Protein AF-A0AAW0Y002-F1 (afdb_monomer_lite)

Foldseek 3Di:
DFKPDDLVPLVDFDDDADDDPQALDDPVDRPDPDPPDDDDDDDDPDPPNPNRPNVVNDDPDDGAHWDDDPSPMTGGCCDPPDDDDDDDDDDPPCCVVCVLVVLVVVLVVLLVVLVVVLVVCVVVVHPCSVVSNVVSVVSSVVSVVVSVVVVD

Secondary structure (DSSP, 8-state):
-EEEE-GGGTTS-B-----STTTT--SS--S-----------S---TT-----GGGS--SS--B--EESSSS-EEE--TT-PPPP---------HHHHHHHHHHHHHHHHHHHHHHHHHHHHHTT-TTHHHHHHHHHHHHHHHHHHHHHH--

Organism: Cherax quadricarinatus (NCBI:txid27406)

Structure (mmCIF, N/CA/C/O backbone):
data_AF-A0AAW0Y002-F1
#
_entry.id   AF-A0AAW0Y002-F1
#
loop_
_atom_site.group_PDB
_atom_site.id
_atom_site.type_symbol
_atom_site.label_atom_id
_atom_site.label_alt_id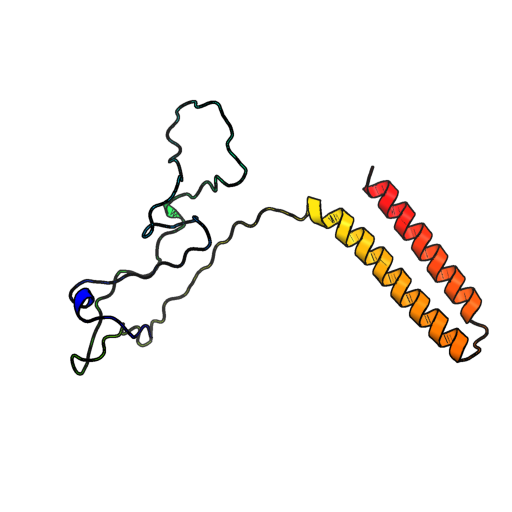
_atom_site.label_comp_id
_atom_site.label_asym_id
_atom_site.label_entity_id
_atom_site.label_seq_id
_atom_site.pdbx_PDB_ins_code
_atom_site.Cartn_x
_atom_site.Cartn_y
_atom_site.Cartn_z
_atom_site.occupancy
_atom_site.B_iso_or_equiv
_atom_site.auth_seq_id
_atom_site.auth_comp_id
_atom_site.auth_asym_id
_atom_site.auth_atom_id
_atom_site.pdbx_PDB_model_num
ATOM 1 N N . GLU A 1 1 ? 14.019 -8.832 -25.669 1.00 68.19 1 GLU A N 1
ATOM 2 C CA . GLU A 1 1 ? 14.591 -8.192 -26.874 1.00 68.19 1 GLU A CA 1
ATOM 3 C C . GLU A 1 1 ? 13.650 -7.081 -27.291 1.00 68.19 1 GLU A C 1
ATOM 5 O O . GLU A 1 1 ? 12.453 -7.242 -27.078 1.00 68.19 1 GLU A O 1
ATOM 10 N N . ALA A 1 2 ? 14.160 -5.972 -27.825 1.00 79.06 2 ALA A N 1
ATOM 11 C CA . ALA A 1 2 ? 13.306 -4.962 -28.446 1.00 79.06 2 ALA A CA 1
ATOM 12 C C . ALA A 1 2 ? 13.157 -5.304 -29.933 1.00 79.06 2 ALA A C 1
ATOM 14 O O . ALA A 1 2 ? 14.157 -5.467 -30.630 1.00 79.06 2 ALA A O 1
ATOM 15 N N . THR A 1 3 ? 11.923 -5.457 -30.399 1.00 81.50 3 THR A N 1
ATOM 16 C CA . THR A 1 3 ? 11.574 -5.896 -31.759 1.00 81.50 3 THR A CA 1
ATOM 17 C C . THR A 1 3 ? 10.616 -4.885 -32.400 1.00 81.50 3 THR A C 1
ATOM 19 O O . THR A 1 3 ? 10.334 -3.846 -31.808 1.00 81.50 3 THR A O 1
ATOM 22 N N . MET A 1 4 ? 10.128 -5.159 -33.615 1.00 83.62 4 MET A N 1
ATOM 23 C CA . MET A 1 4 ? 9.217 -4.272 -34.365 1.00 83.62 4 MET A CA 1
ATOM 24 C C . MET A 1 4 ? 9.829 -2.911 -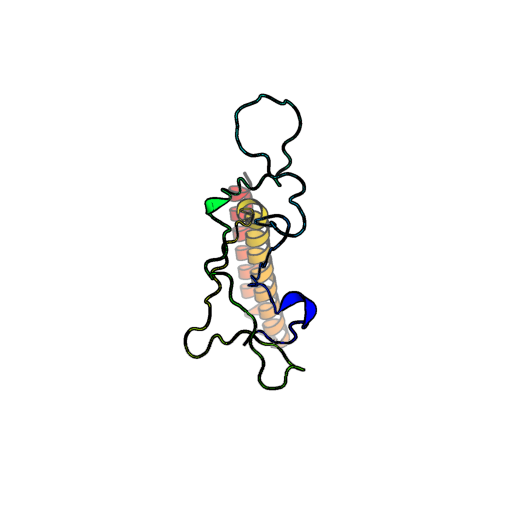34.735 1.00 83.62 4 MET A C 1
ATOM 26 O O . MET A 1 4 ? 9.139 -1.897 -34.795 1.00 83.62 4 MET A O 1
ATOM 30 N N . ILE A 1 5 ? 11.133 -2.885 -35.013 1.00 88.06 5 ILE A N 1
ATOM 31 C CA . ILE A 1 5 ? 11.811 -1.672 -35.470 1.00 88.06 5 ILE A CA 1
ATOM 32 C C . ILE A 1 5 ? 11.617 -1.530 -36.980 1.00 88.06 5 ILE A C 1
ATOM 34 O O . ILE A 1 5 ? 11.844 -2.465 -37.748 1.00 88.06 5 ILE A O 1
ATOM 38 N N . GLU A 1 6 ? 11.199 -0.352 -37.430 1.00 87.06 6 GLU A N 1
ATOM 39 C CA . GLU A 1 6 ? 11.003 -0.105 -38.854 1.00 87.06 6 GLU A CA 1
ATOM 40 C C . GLU A 1 6 ? 12.341 0.070 -39.581 1.00 87.06 6 GLU A C 1
ATOM 42 O O . GLU A 1 6 ? 13.253 0.756 -39.116 1.00 87.06 6 GLU A O 1
ATOM 47 N N . LYS A 1 7 ? 12.426 -0.454 -40.806 1.00 86.12 7 LYS A N 1
ATOM 48 C CA . LYS A 1 7 ? 13.615 -0.323 -41.663 1.00 86.12 7 LYS A CA 1
ATOM 49 C C . LYS A 1 7 ? 14.072 1.130 -41.862 1.00 86.12 7 LYS A C 1
ATOM 51 O O . LYS A 1 7 ? 15.257 1.394 -42.004 1.00 86.12 7 LYS A O 1
ATOM 56 N N . ARG A 1 8 ? 13.150 2.098 -41.857 1.00 87.69 8 ARG A N 1
ATOM 57 C CA . ARG A 1 8 ? 13.489 3.521 -42.045 1.00 87.69 8 ARG A CA 1
ATOM 58 C C . ARG A 1 8 ? 14.371 4.099 -40.931 1.00 87.69 8 ARG A C 1
ATOM 60 O O . ARG A 1 8 ? 15.083 5.066 -41.179 1.00 87.69 8 ARG A O 1
ATOM 67 N N . VAL A 1 9 ? 14.343 3.514 -39.731 1.00 84.56 9 VAL A N 1
ATOM 68 C CA . VAL A 1 9 ? 15.168 3.945 -38.589 1.00 84.56 9 VAL A CA 1
ATOM 69 C C . VAL A 1 9 ? 16.346 3.006 -38.314 1.00 84.56 9 VAL A C 1
ATOM 71 O O . VAL A 1 9 ? 17.199 3.337 -37.498 1.00 84.56 9 VAL A O 1
ATOM 74 N N . SER A 1 10 ? 16.462 1.875 -39.025 1.00 84.81 10 SER A N 1
ATOM 75 C CA . SER A 1 10 ? 17.505 0.869 -38.765 1.00 84.81 10 SER A CA 1
ATOM 76 C C . SER A 1 10 ? 18.928 1.320 -39.093 1.00 84.81 10 SER A C 1
ATOM 78 O O . SER A 1 10 ? 19.899 0.731 -38.618 1.00 84.81 10 SER A O 1
ATOM 80 N N . ASP A 1 11 ? 19.073 2.351 -39.923 1.00 86.44 11 ASP A N 1
ATOM 81 C CA 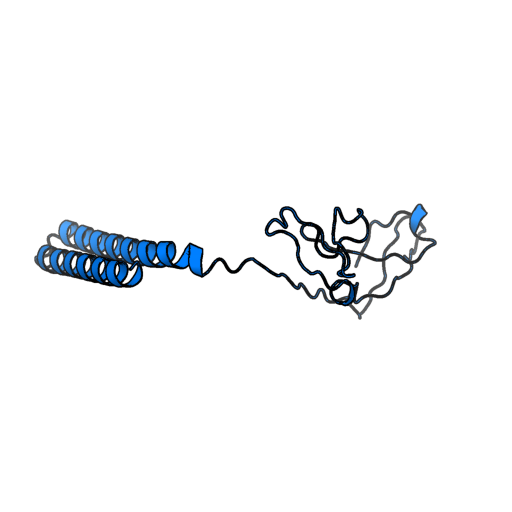. ASP A 1 11 ? 20.386 2.841 -40.344 1.00 86.44 11 ASP A CA 1
ATOM 82 C C . ASP A 1 11 ? 21.060 3.729 -39.290 1.00 86.44 11 ASP A C 1
ATOM 84 O O . ASP A 1 11 ? 22.266 3.972 -39.381 1.00 86.44 11 ASP A O 1
ATOM 88 N N . LYS A 1 12 ? 20.314 4.156 -38.264 1.00 89.25 12 LYS A N 1
ATOM 89 C CA . LYS A 1 12 ? 20.797 5.000 -37.169 1.00 89.25 12 LYS A CA 1
ATOM 90 C C . LYS A 1 12 ? 20.741 4.241 -35.836 1.00 89.25 12 LYS A C 1
ATOM 92 O O . LYS A 1 12 ? 19.886 3.372 -35.668 1.00 89.25 12 LYS A O 1
ATOM 97 N N . PRO A 1 13 ? 21.637 4.545 -34.883 1.00 89.06 13 PRO A N 1
ATOM 98 C CA . PRO A 1 13 ? 21.470 4.098 -33.507 1.00 89.06 13 PRO A CA 1
ATOM 99 C C . PRO A 1 13 ? 20.137 4.594 -32.940 1.00 89.06 13 PRO A C 1
ATOM 101 O O . PRO A 1 13 ? 19.758 5.742 -33.177 1.00 89.06 13 PRO A O 1
ATOM 104 N N . VAL A 1 14 ? 19.445 3.736 -32.196 1.00 87.31 14 VAL A N 1
ATOM 105 C CA . VAL A 1 14 ? 18.177 4.055 -31.536 1.00 87.31 14 VAL A CA 1
ATOM 106 C C . VAL A 1 14 ? 18.345 4.018 -30.019 1.00 87.31 14 VAL A C 1
ATOM 108 O O . VAL A 1 14 ? 19.153 3.253 -29.487 1.00 87.31 14 VAL A O 1
ATOM 111 N N . THR A 1 15 ? 17.566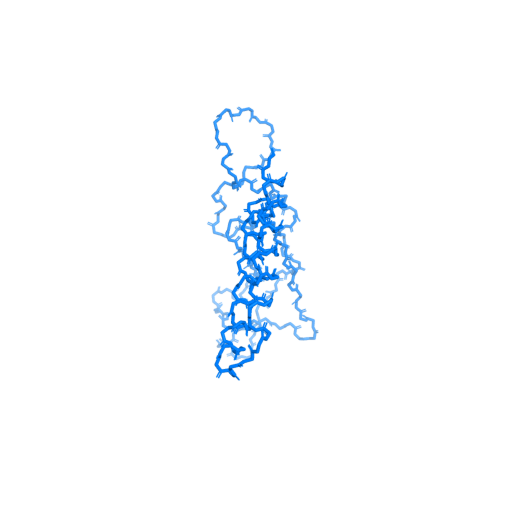 4.846 -29.331 1.00 83.25 15 THR A N 1
ATOM 112 C CA . THR A 1 15 ? 17.445 4.900 -27.870 1.00 83.25 15 THR A CA 1
ATOM 113 C C . THR A 1 15 ? 15.984 4.756 -27.481 1.00 83.25 15 THR A C 1
ATOM 115 O O . THR A 1 15 ? 15.101 5.122 -28.256 1.00 83.25 15 THR A O 1
ATOM 118 N N . PHE A 1 16 ? 15.733 4.259 -26.273 1.00 79.75 16 PHE A N 1
ATOM 119 C CA . PHE A 1 16 ? 14.398 4.261 -25.682 1.00 79.75 16 PHE A CA 1
ATOM 120 C C . PHE A 1 16 ? 14.353 5.244 -24.528 1.00 79.75 16 PHE A C 1
ATOM 122 O O . PHE A 1 16 ? 15.307 5.357 -23.759 1.00 79.75 16 PHE A O 1
ATOM 129 N N . GLU A 1 17 ? 13.218 5.909 -24.405 1.00 79.25 17 GLU A N 1
ATOM 130 C CA . GLU A 1 17 ? 12.874 6.737 -23.264 1.00 79.25 17 GLU A CA 1
ATOM 131 C C . GLU A 1 17 ? 11.540 6.229 -22.710 1.00 79.25 17 GLU A C 1
ATOM 133 O O . GLU A 1 17 ? 10.659 5.822 -23.470 1.00 79.25 17 GLU A O 1
ATOM 138 N N . ILE A 1 18 ? 11.411 6.211 -21.385 1.00 76.94 18 ILE A N 1
ATOM 139 C CA . ILE A 1 18 ? 10.151 5.946 -20.696 1.00 76.94 18 ILE A CA 1
ATOM 140 C C . ILE A 1 18 ? 9.958 7.099 -19.723 1.00 76.94 18 ILE A C 1
ATOM 142 O O . ILE A 1 18 ? 10.719 7.227 -18.765 1.00 76.94 18 ILE A O 1
ATOM 146 N N . SER A 1 19 ? 8.929 7.899 -19.968 1.00 73.12 19 SER A N 1
ATOM 147 C CA . SER A 1 19 ? 8.607 9.080 -19.173 1.00 73.12 19 SER A CA 1
ATOM 148 C C . SER A 1 19 ? 7.199 8.934 -18.595 1.00 73.12 19 SER A C 1
ATOM 150 O O . SER A 1 19 ? 6.275 8.494 -19.280 1.00 73.12 19 SER A O 1
ATOM 152 N N . ILE A 1 20 ? 7.039 9.254 -17.307 1.00 75.44 20 ILE A N 1
ATOM 153 C CA . ILE A 1 20 ? 5.740 9.298 -16.619 1.00 75.44 20 ILE A CA 1
ATOM 154 C C . ILE A 1 20 ? 5.446 10.768 -16.326 1.00 75.44 20 ILE A C 1
ATOM 156 O O . ILE A 1 20 ? 6.126 11.394 -15.512 1.00 75.44 20 ILE A O 1
ATOM 160 N N . GLY A 1 21 ? 4.449 11.330 -17.008 1.00 72.94 21 GLY A N 1
ATOM 161 C CA . GLY A 1 21 ? 4.247 12.779 -17.026 1.00 72.94 21 GLY A CA 1
ATOM 162 C C . GLY A 1 21 ? 5.374 13.487 -17.789 1.00 72.94 21 GLY A C 1
ATOM 163 O O . GLY A 1 21 ? 5.896 12.951 -18.761 1.00 72.94 21 GLY A O 1
ATOM 164 N N . ASN A 1 22 ? 5.756 14.690 -17.352 1.00 71.12 22 ASN A N 1
ATOM 165 C CA . ASN A 1 22 ? 6.750 15.520 -18.047 1.00 71.12 22 ASN A CA 1
ATOM 166 C C . ASN A 1 22 ? 8.188 15.381 -17.490 1.00 71.12 22 ASN A C 1
ATOM 168 O O . ASN A 1 22 ? 9.103 16.079 -17.925 1.00 71.12 22 ASN A O 1
ATOM 172 N N . ALA A 1 23 ? 8.406 14.499 -16.508 1.00 69.50 23 ALA A N 1
ATOM 173 C CA . ALA A 1 23 ? 9.715 14.300 -15.888 1.00 69.50 23 ALA A CA 1
ATOM 174 C C . ALA A 1 23 ? 10.654 13.520 -16.821 1.00 69.50 23 ALA A C 1
ATOM 176 O O . ALA A 1 23 ? 10.382 12.367 -17.143 1.00 69.50 23 ALA A O 1
ATOM 177 N N . GLY A 1 24 ? 11.765 14.143 -17.230 1.00 68.06 24 GLY A N 1
ATOM 178 C CA . GLY A 1 24 ? 12.759 13.511 -18.105 1.00 68.06 24 GLY A CA 1
ATOM 179 C C . GLY A 1 24 ? 12.362 13.421 -19.582 1.00 68.06 24 GLY A C 1
ATOM 180 O O . GLY A 1 24 ? 13.132 12.869 -20.361 1.00 68.06 24 GLY A O 1
ATOM 181 N N . ASN A 1 25 ? 11.213 13.995 -19.967 1.00 74.00 25 ASN A N 1
ATOM 182 C CA . ASN A 1 25 ? 10.713 13.974 -21.340 1.00 74.00 25 ASN A CA 1
ATOM 183 C C . ASN A 1 25 ? 11.620 14.775 -22.285 1.00 74.00 25 ASN A C 1
ATOM 185 O O . ASN A 1 25 ? 11.606 16.011 -22.264 1.00 74.00 25 ASN A O 1
ATOM 189 N N . SER A 1 26 ? 12.397 14.075 -23.114 1.00 71.19 26 SER A N 1
ATOM 190 C CA . SER A 1 26 ? 13.313 14.700 -24.076 1.00 71.19 26 SER A CA 1
ATOM 191 C C . SER A 1 26 ? 12.834 14.607 -25.527 1.00 71.19 26 SER A C 1
ATOM 193 O O . SER A 1 26 ? 13.263 15.409 -26.360 1.00 71.19 26 SER A O 1
ATOM 195 N N . ILE A 1 27 ? 11.924 13.673 -25.828 1.00 70.56 27 ILE A N 1
ATOM 196 C CA . ILE A 1 27 ? 11.448 13.392 -27.191 1.00 70.56 27 ILE A CA 1
ATOM 197 C C . ILE A 1 27 ? 10.240 14.255 -27.564 1.00 70.56 27 ILE A C 1
ATOM 199 O O . ILE A 1 27 ? 10.236 14.853 -28.640 1.00 70.56 27 ILE A O 1
ATOM 203 N N . ASP A 1 28 ? 9.237 14.359 -26.687 1.00 71.69 28 ASP A N 1
ATOM 204 C CA . ASP A 1 28 ? 7.961 15.008 -27.029 1.00 71.69 28 ASP A CA 1
ATOM 205 C C . ASP A 1 28 ? 7.965 16.526 -26.773 1.00 71.69 28 ASP A C 1
ATOM 207 O O . ASP A 1 28 ? 6.976 17.215 -27.019 1.00 71.69 28 ASP A O 1
ATOM 211 N N . GLY A 1 29 ? 9.104 17.065 -26.327 1.00 57.75 29 GLY A N 1
ATOM 212 C CA . GLY A 1 29 ? 9.263 18.467 -25.967 1.00 57.75 29 GLY A CA 1
ATOM 213 C C . GLY A 1 29 ? 8.718 18.738 -24.569 1.00 57.75 29 GLY A C 1
ATOM 214 O O . GLY A 1 29 ? 7.535 18.579 -24.285 1.00 57.75 29 GLY A O 1
ATOM 215 N N . CYS A 1 30 ? 9.598 19.171 -23.673 1.00 54.72 30 CYS A N 1
ATOM 216 C CA . CYS A 1 30 ? 9.219 19.497 -22.311 1.00 54.72 30 CYS A CA 1
ATOM 217 C C . CYS A 1 30 ? 8.353 20.769 -22.320 1.00 54.72 30 CYS A C 1
ATOM 219 O O . CYS A 1 30 ? 8.862 21.867 -22.565 1.00 54.72 30 CYS A O 1
ATOM 221 N N . SER A 1 31 ? 7.048 20.666 -22.048 1.00 52.81 31 SER A N 1
ATOM 222 C CA . SER A 1 31 ? 6.257 21.852 -21.702 1.00 52.81 31 SER A CA 1
ATOM 223 C C . SER A 1 31 ? 6.732 22.332 -20.327 1.00 52.81 31 SER A C 1
ATOM 225 O O . SER A 1 31 ? 6.292 21.836 -19.297 1.00 52.81 31 SER A O 1
ATOM 227 N N . SER A 1 32 ? 7.720 23.226 -20.332 1.00 48.38 32 SER A N 1
ATOM 228 C CA . SER A 1 32 ? 8.328 23.890 -19.174 1.00 48.38 32 SER A CA 1
ATOM 229 C C . SER A 1 32 ? 8.926 22.988 -18.081 1.00 48.38 32 SER A C 1
ATOM 231 O O . SER A 1 32 ? 8.337 22.793 -17.024 1.00 48.38 32 SER A O 1
ATOM 233 N N . THR A 1 33 ? 10.190 22.606 -18.242 1.00 44.94 33 THR A N 1
ATOM 234 C CA . THR A 1 33 ? 11.138 22.653 -17.117 1.00 44.94 33 THR A CA 1
ATOM 235 C C . THR A 1 33 ? 12.077 23.820 -17.379 1.00 44.94 33 THR A C 1
ATOM 237 O O . THR A 1 33 ? 12.932 23.749 -18.263 1.00 44.94 33 THR A O 1
ATOM 240 N N . ARG A 1 34 ? 11.873 24.938 -16.675 1.00 44.72 34 ARG A N 1
ATOM 241 C CA . ARG A 1 34 ? 12.812 26.064 -16.727 1.00 44.72 34 ARG A CA 1
ATOM 242 C C . ARG A 1 34 ? 14.150 25.589 -16.141 1.00 44.72 34 ARG A C 1
ATOM 244 O O . ARG A 1 34 ? 14.132 25.032 -15.042 1.00 44.72 34 ARG A O 1
ATOM 251 N N . PRO A 1 35 ? 15.293 25.787 -16.819 1.00 41.31 35 PRO A N 1
ATOM 252 C CA . PRO A 1 35 ? 16.576 25.672 -16.149 1.00 41.31 35 PRO A CA 1
ATOM 253 C C . PRO A 1 35 ? 16.621 26.764 -15.079 1.00 41.31 35 PRO A C 1
ATOM 255 O O . PRO A 1 35 ? 16.244 27.906 -15.339 1.00 41.31 35 PRO A O 1
ATOM 258 N N . SER A 1 36 ? 17.044 26.418 -13.869 1.00 45.41 36 SER A N 1
ATOM 259 C CA . SER A 1 36 ? 17.361 27.391 -12.828 1.00 45.41 36 SER A CA 1
ATOM 260 C C . SER A 1 36 ? 18.610 28.175 -13.246 1.00 45.41 36 SER A C 1
ATOM 262 O O . SER A 1 36 ? 19.720 27.879 -12.812 1.00 45.41 36 SER A O 1
ATOM 264 N N . SER A 1 37 ? 18.443 29.126 -14.155 1.00 42.94 37 SER A N 1
ATOM 265 C CA . SER A 1 37 ? 19.322 30.278 -14.289 1.00 42.94 37 SER A CA 1
ATOM 266 C C . SER A 1 37 ? 18.517 31.464 -13.788 1.00 42.94 37 SER A C 1
ATOM 268 O O . SER A 1 37 ? 17.490 31.794 -14.380 1.00 42.94 37 SER A O 1
ATOM 270 N N . ASP A 1 38 ? 18.956 31.991 -12.652 1.00 45.66 38 ASP A N 1
ATOM 271 C CA . ASP A 1 38 ? 18.420 33.136 -11.926 1.00 45.66 38 ASP A CA 1
ATOM 272 C C . ASP A 1 38 ? 17.813 34.201 -12.843 1.00 45.66 38 ASP A C 1
ATOM 274 O O . ASP A 1 38 ? 18.569 34.956 -13.437 1.00 45.66 38 ASP A O 1
ATOM 278 N N . GLU A 1 39 ? 16.483 34.305 -12.917 1.00 38.16 39 GLU A N 1
ATOM 279 C CA . GLU A 1 39 ? 15.801 35.581 -13.151 1.00 38.16 39 GLU A CA 1
ATOM 280 C C . GLU A 1 39 ? 14.451 35.584 -12.427 1.00 38.16 39 GLU A C 1
ATOM 282 O O . GLU A 1 39 ? 13.634 34.663 -12.538 1.00 38.16 39 GLU A O 1
ATOM 287 N N . GLU A 1 40 ? 14.258 36.638 -11.639 1.00 43.47 40 GLU A N 1
ATOM 288 C CA . GLU A 1 40 ? 13.040 36.964 -10.918 1.00 43.47 40 GLU A CA 1
ATOM 289 C C . GLU A 1 40 ? 11.848 37.031 -11.886 1.00 43.47 40 GLU A C 1
ATOM 291 O O . GLU A 1 40 ? 11.769 37.901 -12.750 1.00 43.47 40 GLU A O 1
ATOM 296 N N . SER A 1 41 ? 10.885 36.123 -11.731 1.00 35.78 41 SER A N 1
ATOM 297 C CA . SER A 1 41 ? 9.554 36.276 -12.313 1.00 35.78 41 SER A CA 1
ATOM 298 C C . SER A 1 41 ? 8.539 35.883 -11.258 1.00 35.78 41 SER A C 1
ATOM 300 O O . SER A 1 41 ? 8.299 34.706 -10.997 1.00 35.78 41 SER A O 1
ATOM 302 N N . ASP A 1 42 ? 7.971 36.923 -10.668 1.00 44.31 42 ASP A N 1
ATOM 303 C CA . ASP A 1 42 ? 6.721 36.925 -9.929 1.00 44.31 42 ASP A CA 1
ATOM 304 C C . ASP A 1 42 ? 5.629 36.161 -10.710 1.00 44.31 42 ASP A C 1
ATOM 306 O O . ASP A 1 42 ? 5.529 36.287 -11.935 1.00 44.31 42 ASP A O 1
ATOM 310 N N . GLY A 1 43 ? 4.828 35.362 -10.001 1.00 41.19 43 GLY A N 1
ATOM 311 C CA . GLY A 1 43 ? 3.639 34.696 -10.545 1.00 41.19 43 GLY A CA 1
ATOM 312 C C . GLY A 1 43 ? 3.702 33.167 -10.644 1.00 41.19 43 GLY A C 1
ATOM 313 O O . GLY A 1 43 ? 4.123 32.611 -11.652 1.00 41.19 43 GLY A O 1
ATOM 314 N N . ASP A 1 44 ? 3.162 32.518 -9.610 1.00 41.91 44 ASP A N 1
ATOM 315 C CA . ASP A 1 44 ? 2.484 31.212 -9.662 1.00 41.91 44 ASP A CA 1
ATOM 316 C C . ASP A 1 44 ? 3.304 30.014 -10.180 1.00 41.91 44 ASP A C 1
ATOM 318 O O . ASP A 1 44 ? 3.038 29.423 -11.225 1.00 41.91 44 ASP A O 1
ATOM 322 N N . SER A 1 45 ? 4.300 29.593 -9.397 1.00 41.28 45 SER A N 1
ATOM 323 C CA . SER A 1 45 ? 4.825 28.229 -9.524 1.00 41.28 45 SER A CA 1
ATOM 324 C C . SER A 1 45 ? 3.839 27.262 -8.869 1.00 41.28 45 SER A C 1
ATOM 326 O O . SER A 1 45 ? 3.895 27.012 -7.664 1.00 41.28 45 SER A O 1
ATOM 328 N N . GLY A 1 46 ? 2.910 26.738 -9.668 1.00 39.22 46 GLY A N 1
ATOM 329 C CA . GLY A 1 46 ? 2.093 25.593 -9.279 1.00 39.22 46 GLY A CA 1
ATOM 330 C C . GLY A 1 46 ? 2.967 24.396 -8.855 1.00 39.22 46 GLY A C 1
ATOM 331 O O . GLY A 1 46 ? 4.138 24.311 -9.231 1.00 39.22 46 GLY A O 1
ATOM 332 N N . PRO A 1 47 ? 2.420 23.432 -8.092 1.00 45.09 47 PRO A N 1
ATOM 333 C CA . PRO A 1 47 ? 3.164 22.333 -7.456 1.00 45.09 47 PRO A CA 1
ATOM 334 C C . PRO A 1 47 ? 3.786 21.299 -8.426 1.00 45.09 47 PRO A C 1
ATOM 336 O O . PRO A 1 47 ? 4.195 20.224 -7.991 1.00 45.09 47 PRO A O 1
ATOM 339 N N . GLU A 1 48 ? 3.852 21.602 -9.724 1.00 48.12 48 GLU A N 1
ATOM 340 C CA . GLU A 1 48 ? 4.355 20.736 -10.797 1.00 48.12 48 GLU A CA 1
ATOM 341 C C . GLU A 1 48 ? 5.757 21.102 -11.302 1.00 48.12 48 GLU A C 1
ATOM 343 O O . GLU A 1 48 ? 6.265 20.450 -12.214 1.00 48.12 48 GLU A O 1
ATOM 348 N N . SER A 1 49 ? 6.441 22.093 -10.720 1.00 48.03 49 SER A N 1
ATOM 349 C CA . SER A 1 49 ? 7.854 22.314 -11.043 1.00 48.03 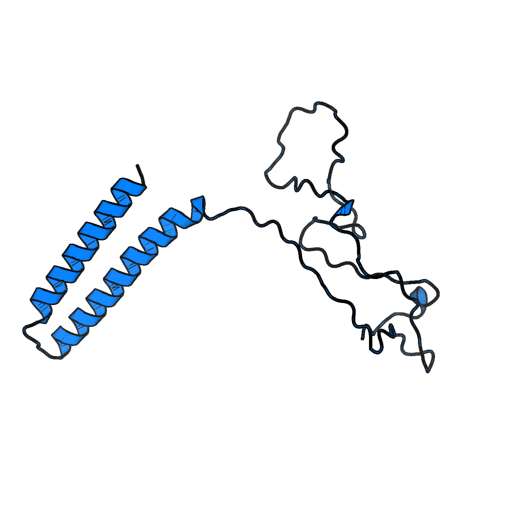49 SER A CA 1
ATOM 350 C C . SER A 1 49 ? 8.716 21.262 -10.337 1.00 48.03 49 SER A C 1
ATOM 352 O O . SER A 1 49 ? 9.351 21.526 -9.314 1.00 48.03 49 SER A O 1
ATOM 354 N N . ILE A 1 50 ? 8.730 20.036 -10.863 1.00 51.16 50 ILE A N 1
ATOM 355 C CA . ILE A 1 50 ? 9.781 19.077 -10.532 1.00 51.16 50 ILE A CA 1
ATOM 356 C C . ILE A 1 50 ? 11.080 19.754 -10.968 1.00 51.16 50 ILE A C 1
ATOM 358 O O . ILE A 1 50 ? 11.288 19.984 -12.160 1.00 51.16 50 ILE A O 1
ATOM 362 N N . ILE A 1 51 ? 11.940 20.101 -10.006 1.00 53.41 51 ILE A N 1
ATOM 363 C CA . ILE A 1 51 ? 13.334 20.469 -10.268 1.00 53.41 51 ILE A CA 1
ATOM 364 C C . ILE A 1 51 ? 13.999 19.185 -10.766 1.00 53.41 51 ILE A C 1
ATOM 366 O O . ILE A 1 51 ? 14.607 18.421 -10.021 1.00 53.41 51 ILE A O 1
ATOM 370 N N . ALA A 1 52 ? 13.753 18.867 -12.030 1.00 52.75 52 ALA A N 1
ATOM 371 C CA . ALA A 1 52 ? 14.397 17.780 -12.712 1.00 52.75 52 ALA A CA 1
ATOM 372 C C . ALA A 1 52 ? 15.797 18.288 -13.023 1.00 52.75 52 ALA A C 1
ATOM 374 O O . ALA A 1 52 ? 16.007 18.993 -14.008 1.00 52.75 52 ALA A O 1
ATOM 375 N N . GLU A 1 53 ? 16.767 17.955 -12.173 1.00 56.53 53 GLU A N 1
ATOM 376 C CA . GLU A 1 53 ? 18.145 17.977 -12.634 1.00 56.53 53 GLU A CA 1
ATOM 377 C C . GLU A 1 53 ? 18.201 17.080 -13.875 1.00 56.53 53 GLU A C 1
ATOM 379 O O . GLU A 1 53 ? 18.039 15.863 -13.784 1.00 56.53 53 GLU A O 1
ATOM 384 N N . ALA A 1 54 ? 18.351 17.678 -15.058 1.00 57.94 54 ALA A N 1
ATOM 385 C CA . ALA A 1 54 ? 18.352 16.963 -16.335 1.00 57.94 54 ALA A CA 1
ATOM 386 C C . ALA A 1 54 ? 19.454 15.883 -16.404 1.00 57.94 54 ALA A C 1
ATOM 388 O O . ALA A 1 54 ? 19.380 14.949 -17.198 1.00 57.94 54 ALA A O 1
ATOM 389 N N . SER A 1 55 ? 20.466 15.981 -15.539 1.00 61.03 55 SER A N 1
ATOM 390 C CA . SER A 1 55 ? 21.501 14.971 -15.295 1.00 61.03 55 SER A CA 1
ATOM 391 C C . SER A 1 55 ? 20.968 13.673 -14.673 1.00 61.03 55 SER A C 1
ATOM 393 O O . SER A 1 55 ? 21.595 12.630 -14.834 1.00 61.03 55 SER A O 1
ATOM 395 N N . MET A 1 56 ? 19.825 13.700 -13.981 1.00 63.22 56 MET A N 1
ATOM 396 C CA . MET A 1 56 ? 19.284 12.544 -13.259 1.00 63.22 56 MET A CA 1
ATOM 397 C C . MET A 1 56 ? 18.382 11.638 -14.113 1.00 63.22 56 MET A C 1
ATOM 399 O O . MET A 1 56 ? 18.104 10.507 -13.714 1.00 63.22 56 MET A O 1
ATOM 403 N N . TRP A 1 57 ? 17.943 12.116 -15.280 1.00 68.88 57 TRP A N 1
ATOM 404 C CA . TRP A 1 57 ? 16.923 11.476 -16.122 1.00 68.88 57 TRP A CA 1
ATOM 405 C C . TRP A 1 57 ? 17.465 11.054 -17.493 1.00 68.88 57 TRP A C 1
ATOM 407 O O . TRP A 1 57 ? 16.763 11.110 -18.496 1.00 68.88 57 TRP A O 1
ATOM 417 N N . GLN A 1 58 ? 18.738 10.663 -17.550 1.00 71.69 58 GLN A N 1
ATOM 418 C CA . GLN A 1 58 ? 19.377 10.215 -18.787 1.00 71.69 58 GLN A CA 1
ATOM 419 C C . GLN A 1 58 ? 19.302 8.695 -18.913 1.00 71.69 58 GLN A C 1
ATOM 421 O O . GLN A 1 58 ? 19.457 7.971 -17.927 1.00 71.69 58 GLN A O 1
ATOM 426 N N . SER A 1 59 ? 19.098 8.209 -20.141 1.00 74.75 59 SER A N 1
ATOM 427 C CA . SER A 1 59 ? 19.194 6.778 -20.438 1.00 74.75 59 SER A CA 1
ATOM 428 C C . SER A 1 59 ? 20.545 6.241 -19.970 1.00 74.75 59 SER A C 1
ATOM 430 O O . SER A 1 59 ? 21.600 6.741 -20.356 1.00 74.75 59 SER A O 1
ATOM 432 N N . THR A 1 60 ? 20.511 5.173 -19.179 1.00 75.50 60 THR A N 1
ATOM 433 C CA . THR A 1 60 ? 21.705 4.425 -18.765 1.00 75.50 60 THR A CA 1
ATOM 434 C C . THR A 1 60 ? 22.198 3.470 -19.853 1.00 75.50 60 THR A C 1
ATOM 436 O O . THR A 1 60 ? 23.254 2.859 -19.709 1.00 75.50 60 THR A O 1
ATOM 439 N N . THR A 1 61 ? 21.443 3.343 -20.948 1.00 78.31 61 THR A N 1
ATOM 440 C CA . THR A 1 61 ? 21.781 2.497 -22.094 1.00 78.31 61 THR A CA 1
ATOM 441 C C . THR A 1 61 ? 22.274 3.357 -23.259 1.00 78.31 61 THR A C 1
ATOM 443 O O . THR A 1 61 ? 21.592 4.321 -23.633 1.00 78.31 61 THR A O 1
ATOM 446 N N . PRO A 1 62 ? 23.447 3.051 -23.845 1.00 82.88 62 PRO A N 1
ATOM 447 C CA . PRO A 1 62 ? 23.932 3.771 -25.011 1.00 82.88 62 PRO A CA 1
ATOM 448 C C . PRO A 1 62 ? 23.061 3.467 -26.244 1.00 82.88 62 PRO A C 1
ATOM 450 O O . PRO A 1 62 ? 22.507 2.368 -26.349 1.00 82.88 62 PRO A O 1
ATOM 453 N N . PRO A 1 63 ? 22.964 4.400 -27.209 1.00 87.31 63 PRO A N 1
ATOM 454 C CA . PRO A 1 63 ? 22.275 4.156 -28.471 1.00 87.31 63 PRO A CA 1
ATOM 455 C C . PRO A 1 63 ? 22.825 2.915 -29.183 1.00 87.31 63 PRO A C 1
ATOM 457 O O . PRO A 1 63 ? 24.034 2.794 -29.385 1.00 87.31 63 PRO A O 1
ATOM 460 N N . ALA A 1 64 ? 21.943 2.018 -29.620 1.00 88.56 64 ALA A N 1
ATOM 461 C CA . ALA A 1 64 ? 22.328 0.769 -30.274 1.00 88.56 64 ALA A CA 1
ATOM 462 C C . ALA A 1 64 ? 21.726 0.675 -31.677 1.00 88.56 64 ALA A C 1
ATOM 464 O O . ALA A 1 64 ? 20.609 1.128 -31.925 1.00 88.56 64 ALA A O 1
ATOM 465 N N . LYS A 1 65 ? 22.474 0.103 -32.626 1.00 91.25 65 LYS A N 1
ATOM 466 C CA . LYS A 1 65 ? 21.998 -0.046 -34.004 1.00 91.25 65 LYS A CA 1
ATOM 467 C C . LYS A 1 65 ? 21.104 -1.289 -34.129 1.00 91.25 65 LYS A C 1
ATOM 469 O O . LYS A 1 65 ? 21.546 -2.372 -33.739 1.00 91.25 65 LYS A O 1
ATOM 474 N N . PRO A 1 66 ? 19.897 -1.174 -34.710 1.00 92.06 66 PRO A N 1
ATOM 475 C CA . PRO A 1 66 ? 19.052 -2.332 -34.987 1.00 92.06 66 PRO A CA 1
ATOM 476 C C . PRO A 1 66 ? 19.729 -3.329 -35.939 1.00 92.06 66 PRO A C 1
ATOM 478 O O . PRO A 1 66 ? 20.332 -2.940 -36.941 1.00 92.06 66 PRO A O 1
ATOM 481 N N . MET A 1 67 ? 19.596 -4.621 -35.646 1.00 91.88 67 MET A N 1
ATOM 482 C CA . MET A 1 67 ? 20.069 -5.737 -36.466 1.00 91.88 67 MET A CA 1
ATOM 483 C C . MET A 1 67 ? 18.901 -6.476 -37.119 1.00 91.88 67 MET A C 1
ATOM 485 O O . MET A 1 67 ? 17.763 -6.399 -36.668 1.00 91.88 67 MET A O 1
ATOM 489 N N . THR A 1 68 ? 19.187 -7.190 -38.205 1.00 91.62 68 THR A N 1
ATOM 490 C CA . THR A 1 68 ? 18.217 -8.017 -38.930 1.00 91.62 68 THR A CA 1
ATOM 491 C C . THR A 1 68 ? 18.925 -9.215 -39.553 1.00 91.62 68 THR A C 1
ATOM 493 O O . THR A 1 68 ? 20.078 -9.096 -39.972 1.00 91.62 68 THR A O 1
ATOM 496 N N . ASN A 1 69 ? 18.225 -10.346 -39.650 1.00 90.62 69 ASN A N 1
ATOM 497 C CA . ASN A 1 69 ? 18.718 -11.542 -40.339 1.00 90.62 69 ASN A CA 1
ATOM 498 C C . ASN A 1 69 ? 18.176 -11.645 -41.776 1.00 90.62 69 ASN A C 1
ATOM 500 O O . ASN A 1 69 ? 18.841 -12.196 -42.649 1.00 90.62 69 ASN A O 1
ATOM 504 N N . ASP A 1 70 ? 16.988 -11.097 -42.036 1.00 90.38 70 ASP A N 1
ATOM 505 C CA . ASP A 1 70 ? 16.230 -11.275 -43.280 1.00 90.38 70 ASP A CA 1
ATOM 506 C C . ASP A 1 70 ? 15.866 -9.957 -43.983 1.00 90.38 70 ASP A C 1
ATOM 508 O O . ASP A 1 70 ? 15.292 -9.970 -45.071 1.00 90.38 70 ASP A O 1
ATOM 512 N N . LYS A 1 71 ? 16.234 -8.810 -43.394 1.00 86.25 71 LYS A N 1
ATOM 513 C CA . LYS A 1 71 ? 15.895 -7.449 -43.852 1.00 86.25 71 LYS A CA 1
ATOM 514 C C . LYS A 1 71 ? 14.396 -7.132 -43.824 1.00 86.25 71 LYS A C 1
ATOM 516 O O . LYS A 1 71 ? 13.994 -6.101 -44.370 1.00 86.25 71 LYS A O 1
ATOM 521 N N . VAL A 1 72 ? 13.597 -7.983 -43.182 1.00 86.12 72 VAL A N 1
ATOM 522 C CA . VAL A 1 72 ? 12.157 -7.796 -42.970 1.00 86.12 72 VAL A CA 1
ATOM 523 C C . VAL A 1 72 ? 11.898 -7.434 -41.511 1.00 86.12 72 VAL A C 1
ATOM 525 O O . VAL A 1 72 ? 11.176 -6.474 -41.249 1.00 86.12 72 VAL A O 1
ATOM 528 N N . TYR A 1 73 ? 12.550 -8.123 -40.570 1.00 87.62 73 TYR A N 1
ATOM 529 C CA . TYR A 1 73 ? 12.395 -7.877 -39.137 1.00 87.62 73 TYR A CA 1
ATOM 530 C C . TYR A 1 73 ? 13.677 -7.321 -38.529 1.00 87.62 73 TYR A C 1
ATOM 532 O O . TYR A 1 73 ? 14.741 -7.942 -38.606 1.00 87.62 73 TYR A O 1
ATOM 540 N N . TYR A 1 74 ? 13.567 -6.150 -37.903 1.00 92.19 74 TYR A N 1
ATOM 541 C CA . TYR A 1 74 ? 14.668 -5.522 -37.183 1.00 92.19 74 TYR A CA 1
ATOM 542 C C . TYR A 1 74 ? 14.434 -5.585 -35.673 1.00 92.19 74 TYR A C 1
ATOM 544 O O . TYR A 1 74 ? 13.315 -5.392 -35.185 1.00 92.19 74 TYR A O 1
ATOM 552 N N . PHE A 1 75 ? 15.509 -5.849 -34.940 1.00 91.06 75 PHE A N 1
ATOM 553 C CA . PHE A 1 75 ? 15.518 -5.992 -33.490 1.00 91.06 75 PHE A CA 1
ATOM 554 C C . PHE A 1 75 ? 16.816 -5.444 -32.895 1.00 91.06 75 PHE A C 1
ATOM 556 O O . PHE A 1 75 ? 17.816 -5.299 -33.600 1.00 91.06 75 PHE A O 1
ATOM 563 N N . LEU A 1 76 ? 16.818 -5.144 -31.595 1.00 90.12 76 LEU A N 1
ATOM 564 C CA . LEU A 1 76 ? 18.047 -4.823 -30.871 1.00 90.12 76 LEU A CA 1
ATOM 565 C C . LEU A 1 76 ? 18.597 -6.057 -30.158 1.00 90.12 76 LEU A C 1
ATOM 567 O O . LEU A 1 76 ? 17.896 -6.668 -29.340 1.00 90.12 76 LEU A O 1
ATOM 571 N N . PRO A 1 77 ? 19.855 -6.415 -30.441 1.00 86.81 77 PRO A N 1
ATOM 572 C CA . PRO A 1 77 ? 20.458 -7.641 -29.960 1.00 86.81 77 PRO A CA 1
ATOM 573 C C . PRO A 1 77 ? 21.083 -7.431 -28.572 1.00 86.81 77 PRO A C 1
ATOM 575 O O . PRO A 1 77 ? 22.291 -7.272 -28.434 1.00 86.81 77 PRO A O 1
ATOM 578 N N . PHE A 1 78 ? 20.262 -7.422 -27.521 1.00 83.75 78 PHE A N 1
ATOM 579 C CA . PHE A 1 78 ? 20.767 -7.293 -26.143 1.00 83.75 78 PHE A CA 1
ATOM 580 C C . PHE A 1 78 ? 21.492 -8.552 -25.630 1.00 83.75 78 PHE A C 1
ATOM 582 O O . PHE A 1 78 ? 22.126 -8.494 -24.588 1.00 83.75 78 PHE A O 1
ATOM 589 N N . TRP A 1 79 ? 21.399 -9.690 -26.333 1.00 86.44 79 TRP A N 1
ATOM 590 C CA . TRP A 1 79 ? 22.075 -10.952 -25.982 1.00 86.44 79 TRP A CA 1
ATOM 591 C C . TRP A 1 79 ? 21.981 -11.283 -24.481 1.00 86.44 79 TRP A C 1
ATOM 593 O O . TRP A 1 79 ? 20.864 -11.337 -23.953 1.00 86.44 79 TRP A O 1
ATOM 603 N N . ASP A 1 80 ? 23.125 -11.468 -23.823 1.00 89.00 80 ASP A N 1
ATOM 604 C CA . ASP A 1 80 ? 23.253 -11.774 -22.399 1.00 89.00 80 ASP A CA 1
ATOM 605 C C . ASP A 1 80 ? 23.268 -10.518 -21.508 1.00 89.00 80 ASP A C 1
ATOM 607 O O . ASP A 1 80 ? 23.081 -10.626 -20.299 1.00 89.00 80 ASP A O 1
ATOM 611 N N . ASP A 1 81 ? 23.429 -9.324 -22.089 1.00 82.81 81 ASP A N 1
ATOM 612 C CA . ASP A 1 81 ? 23.456 -8.042 -21.376 1.00 82.81 81 ASP A CA 1
ATOM 613 C C . ASP A 1 81 ? 22.107 -7.322 -21.519 1.00 82.81 81 ASP A C 1
ATOM 615 O O . ASP A 1 81 ? 21.890 -6.456 -22.375 1.00 82.81 81 ASP A O 1
ATOM 619 N N . LYS A 1 82 ? 21.128 -7.756 -20.717 1.00 83.19 82 LYS A N 1
ATOM 620 C CA . LYS A 1 82 ? 19.795 -7.144 -20.718 1.00 83.19 82 LYS A CA 1
ATOM 621 C C . LYS A 1 82 ? 19.848 -5.790 -19.997 1.00 83.19 82 LYS A C 1
ATOM 623 O O . LYS A 1 82 ? 20.285 -5.744 -18.849 1.00 83.19 82 LYS A O 1
ATOM 628 N N . PRO A 1 83 ? 19.329 -4.706 -20.601 1.00 80.19 83 PRO A N 1
ATOM 629 C CA . PRO A 1 83 ? 19.306 -3.410 -19.940 1.00 80.19 83 PRO A CA 1
ATOM 630 C C . PRO A 1 83 ? 18.420 -3.447 -18.688 1.00 80.19 83 PRO A C 1
ATOM 632 O O . PRO A 1 83 ? 17.295 -3.951 -18.725 1.00 80.19 83 PRO A O 1
ATOM 635 N N . CYS A 1 84 ? 18.914 -2.881 -17.587 1.00 75.25 84 CYS A N 1
ATOM 636 C CA . CYS A 1 84 ? 18.159 -2.727 -16.345 1.00 75.25 84 CYS A CA 1
ATOM 637 C C . CYS A 1 84 ? 17.452 -1.369 -16.312 1.00 75.25 84 CYS A C 1
ATOM 639 O O . CYS A 1 84 ? 18.077 -0.328 -16.519 1.00 75.25 84 CYS A O 1
ATOM 641 N N . LEU A 1 85 ? 16.157 -1.371 -15.995 1.00 74.38 85 LEU A N 1
ATOM 642 C CA . LEU A 1 85 ? 15.384 -0.152 -15.771 1.00 74.38 85 LEU A CA 1
ATOM 643 C C . LEU A 1 85 ? 15.503 0.275 -14.300 1.00 74.38 85 LEU A C 1
ATOM 645 O O . LEU A 1 85 ? 15.102 -0.472 -13.409 1.00 74.38 85 LEU A O 1
ATOM 649 N N . TYR A 1 86 ? 16.019 1.480 -14.045 1.00 70.38 86 TYR A N 1
ATOM 650 C CA . TYR A 1 86 ? 16.003 2.094 -12.715 1.00 70.38 86 TYR A CA 1
ATOM 651 C C . TYR A 1 86 ? 14.955 3.207 -12.673 1.00 70.38 86 TYR A C 1
ATOM 653 O O . TYR A 1 86 ? 15.180 4.302 -13.187 1.00 70.38 86 TYR A O 1
ATOM 661 N N . VAL A 1 87 ? 13.799 2.923 -12.073 1.00 72.69 87 VAL A N 1
ATOM 662 C CA . VAL A 1 87 ? 12.709 3.898 -11.949 1.00 72.69 87 VAL A CA 1
ATOM 663 C C . VAL A 1 87 ? 12.946 4.769 -10.718 1.00 72.69 87 VAL A C 1
ATOM 665 O O . VAL A 1 87 ? 12.933 4.281 -9.589 1.00 72.69 87 VAL A O 1
ATOM 668 N N . ARG A 1 88 ? 13.138 6.072 -10.937 1.00 66.88 88 ARG A N 1
ATOM 669 C CA . ARG A 1 88 ? 13.073 7.098 -9.888 1.00 66.88 88 ARG A CA 1
ATOM 670 C C . ARG A 1 88 ? 11.728 7.789 -10.007 1.00 66.88 88 ARG A C 1
ATOM 672 O O . ARG A 1 88 ? 11.366 8.232 -11.088 1.00 66.88 88 ARG A O 1
ATOM 679 N N . ALA A 1 89 ? 10.999 7.899 -8.912 1.00 66.19 89 ALA A N 1
ATOM 680 C CA . ALA A 1 89 ? 9.754 8.645 -8.892 1.00 66.19 89 ALA A CA 1
ATOM 681 C C . ALA A 1 89 ? 9.720 9.520 -7.643 1.00 66.19 89 ALA A C 1
ATOM 683 O O . ALA A 1 89 ? 9.912 9.033 -6.528 1.00 66.19 89 ALA A O 1
ATOM 684 N N . PHE A 1 90 ? 9.486 10.816 -7.845 1.00 67.25 90 PHE A N 1
ATOM 685 C CA . PHE A 1 90 ? 9.159 11.743 -6.771 1.00 67.25 90 PHE A CA 1
ATOM 686 C C . PHE A 1 90 ? 7.644 11.849 -6.711 1.00 67.25 90 PHE A C 1
ATOM 688 O O . PHE A 1 90 ? 7.026 12.585 -7.475 1.00 67.25 90 PHE A O 1
ATOM 695 N N . PHE A 1 91 ? 7.038 11.069 -5.827 1.00 68.75 91 PHE A N 1
ATOM 696 C CA . PHE A 1 91 ? 5.631 11.247 -5.507 1.00 68.75 91 PHE A CA 1
ATOM 697 C C . PHE A 1 91 ? 5.496 12.361 -4.474 1.00 68.75 91 PHE A C 1
ATOM 699 O O . PHE A 1 91 ? 6.356 12.514 -3.601 1.00 68.75 91 PHE A O 1
ATOM 706 N N . GLN A 1 92 ? 4.417 13.141 -4.559 1.00 64.12 92 GLN A N 1
ATOM 707 C CA . GLN A 1 92 ? 4.099 14.084 -3.494 1.00 64.12 92 GLN A CA 1
ATOM 708 C C . GLN A 1 92 ? 3.970 13.323 -2.169 1.00 64.12 92 GLN A C 1
ATOM 710 O O . GLN A 1 92 ? 3.342 12.264 -2.105 1.00 64.12 92 GLN A O 1
ATOM 715 N N . ASP A 1 93 ? 4.547 13.873 -1.098 1.00 71.44 93 ASP A N 1
ATOM 716 C CA . ASP A 1 93 ? 4.384 13.309 0.238 1.00 71.44 93 ASP A CA 1
ATOM 717 C C . ASP A 1 93 ? 2.949 13.549 0.726 1.00 71.44 93 ASP A C 1
ATOM 719 O O . ASP A 1 93 ? 2.613 14.563 1.342 1.00 71.44 93 ASP A O 1
ATOM 723 N N . HIS A 1 94 ? 2.071 12.598 0.419 1.00 73.19 94 HIS A N 1
ATOM 724 C CA . HIS A 1 94 ? 0.684 12.618 0.857 1.00 73.19 94 HIS A CA 1
ATOM 725 C C . HIS A 1 94 ? 0.496 12.106 2.284 1.00 73.19 94 HIS A C 1
ATOM 727 O O . HIS A 1 94 ? -0.642 12.091 2.748 1.00 73.19 94 HIS A O 1
ATOM 733 N N . ARG A 1 95 ? 1.561 11.742 3.021 1.00 74.44 95 ARG A N 1
ATOM 734 C CA . ARG A 1 95 ? 1.425 11.188 4.379 1.00 74.44 95 ARG A CA 1
ATOM 735 C C . ARG A 1 95 ? 0.611 12.106 5.279 1.00 74.44 95 ARG A C 1
ATOM 737 O O . ARG A 1 95 ? -0.292 11.624 5.943 1.00 74.44 95 ARG A O 1
ATOM 744 N N . ARG A 1 96 ? 0.841 13.426 5.235 1.00 70.19 96 ARG A N 1
ATOM 745 C CA . ARG A 1 96 ? 0.046 14.398 6.014 1.00 70.19 96 ARG A CA 1
ATOM 746 C C . ARG A 1 96 ? -1.430 14.443 5.605 1.00 70.19 96 ARG A C 1
ATOM 748 O O . ARG A 1 96 ? -2.280 14.561 6.476 1.00 70.19 96 ARG A O 1
ATOM 755 N N . ARG A 1 97 ? -1.743 14.335 4.306 1.00 76.94 97 ARG A N 1
ATOM 756 C CA . ARG A 1 97 ? -3.136 14.314 3.814 1.00 76.94 97 ARG A CA 1
ATOM 757 C C . ARG A 1 97 ? -3.855 13.019 4.185 1.00 76.94 97 ARG A C 1
ATOM 759 O O . ARG A 1 97 ? -5.025 13.059 4.540 1.00 76.94 97 ARG A O 1
ATOM 766 N N . LEU A 1 98 ? -3.155 11.890 4.115 1.00 83.75 98 LEU A N 1
ATOM 767 C CA . LEU A 1 98 ? -3.717 10.568 4.395 1.00 83.75 98 LEU A CA 1
ATOM 768 C C . LEU A 1 98 ? -3.749 10.243 5.886 1.00 83.75 98 LEU A C 1
ATOM 770 O O . LEU A 1 98 ? -4.479 9.351 6.289 1.00 83.75 98 LEU A O 1
ATOM 774 N N . TYR A 1 99 ? -2.998 10.965 6.715 1.00 87.94 99 TYR A N 1
ATOM 775 C CA . TYR A 1 99 ? -2.867 10.654 8.133 1.00 87.94 99 TYR A CA 1
ATOM 776 C C . TYR A 1 99 ? -4.211 10.629 8.866 1.00 87.94 99 TYR A C 1
ATOM 778 O O . TYR A 1 99 ? -4.540 9.634 9.505 1.00 87.94 99 TYR A O 1
ATOM 786 N N . HIS A 1 100 ? -5.024 11.678 8.713 1.00 89.75 100 HIS A N 1
ATOM 787 C CA . HIS A 1 100 ? -6.351 11.726 9.329 1.00 89.75 100 HIS A CA 1
ATOM 788 C C . HIS A 1 100 ? -7.282 10.647 8.771 1.00 89.75 100 HIS A C 1
ATOM 790 O O . HIS A 1 100 ? -7.967 9.984 9.545 1.00 89.75 100 HIS A O 1
ATOM 796 N N . SER A 1 101 ? -7.253 10.431 7.450 1.00 91.50 101 SER A N 1
ATOM 797 C CA . SER A 1 101 ? -8.046 9.386 6.797 1.00 91.50 101 SER A CA 1
ATOM 798 C C . SER A 1 101 ? -7.694 8.005 7.339 1.00 91.50 101 SER A C 1
ATOM 800 O O . SER A 1 101 ? -8.592 7.266 7.700 1.00 91.50 101 SER A O 1
ATOM 802 N N . ASN A 1 102 ? -6.407 7.679 7.466 1.00 92.25 102 ASN A N 1
ATOM 803 C CA . ASN A 1 102 ? -5.942 6.376 7.943 1.00 92.25 102 ASN A CA 1
ATOM 804 C C . ASN A 1 102 ? -6.295 6.137 9.415 1.00 92.25 102 ASN A C 1
ATOM 806 O O . ASN A 1 102 ? -6.591 5.011 9.805 1.00 92.25 102 ASN A O 1
ATOM 810 N N . VAL A 1 103 ? -6.256 7.179 10.253 1.00 93.50 103 VAL A N 1
ATOM 811 C CA . VAL A 1 103 ? -6.656 7.045 11.662 1.00 93.50 103 VAL A CA 1
ATOM 812 C C . VAL A 1 103 ? -8.166 6.831 11.773 1.00 93.50 103 VAL A C 1
ATOM 814 O O . VAL A 1 103 ? -8.588 5.942 12.508 1.00 93.50 103 VAL A O 1
ATOM 817 N N . ILE A 1 104 ? -8.976 7.586 11.023 1.00 94.31 104 ILE A N 1
ATOM 818 C CA . ILE A 1 104 ? -10.435 7.392 10.980 1.00 94.31 104 ILE A CA 1
ATOM 819 C C . ILE A 1 104 ? -10.785 6.009 10.417 1.00 94.31 104 ILE A C 1
ATOM 821 O O . ILE A 1 104 ? -11.633 5.320 10.978 1.00 94.31 104 ILE A O 1
ATOM 825 N N . ASP A 1 105 ? -10.115 5.585 9.349 1.00 96.50 105 ASP A N 1
ATOM 826 C CA . ASP A 1 105 ? -10.285 4.271 8.724 1.00 96.50 105 ASP A CA 1
ATOM 827 C C . ASP A 1 105 ? -9.953 3.139 9.705 1.00 96.50 105 ASP A C 1
ATOM 829 O O . ASP A 1 105 ? -10.726 2.198 9.859 1.00 96.50 105 ASP A O 1
ATOM 833 N N . SER A 1 106 ? -8.877 3.286 10.485 1.00 96.25 106 SER A N 1
ATOM 834 C CA . SER A 1 106 ? -8.536 2.329 11.541 1.00 96.25 106 SER A CA 1
ATOM 835 C C . SER A 1 106 ? -9.586 2.269 12.656 1.00 96.25 106 SER A C 1
ATOM 837 O O . SER A 1 106 ? -9.879 1.178 13.143 1.00 96.25 106 SER A O 1
ATOM 839 N N . ILE A 1 107 ? -10.157 3.408 13.068 1.00 97.31 107 ILE A N 1
ATOM 840 C CA . ILE A 1 107 ? -11.251 3.441 14.057 1.00 97.31 107 ILE A CA 1
ATOM 841 C C . ILE A 1 107 ? -12.496 2.748 13.490 1.00 97.31 107 ILE A C 1
ATOM 843 O O . ILE A 1 107 ? -13.123 1.951 14.184 1.00 97.31 107 ILE A O 1
ATOM 847 N N . THR A 1 108 ? -12.823 3.028 12.228 1.00 97.81 108 THR A N 1
ATOM 848 C CA . THR A 1 108 ? -13.988 2.465 11.532 1.00 97.81 108 THR A CA 1
ATOM 849 C C . THR A 1 108 ? -13.854 0.954 11.379 1.00 97.81 108 THR A C 1
ATOM 851 O O . THR A 1 108 ? -14.761 0.228 11.763 1.00 97.81 108 THR A O 1
ATOM 854 N N . THR A 1 109 ? -12.688 0.476 10.940 1.00 98.12 109 THR A N 1
ATOM 855 C CA . THR A 1 109 ? -12.399 -0.957 10.778 1.00 98.12 109 THR A CA 1
ATOM 856 C C . THR A 1 109 ? -12.582 -1.713 12.095 1.00 98.12 109 THR A C 1
ATOM 858 O O . THR A 1 109 ? -13.274 -2.723 12.134 1.00 98.12 109 THR A O 1
ATOM 861 N N . LYS A 1 110 ? -12.037 -1.198 13.207 1.00 97.44 110 LYS A N 1
ATOM 862 C CA . LYS A 1 110 ? -12.191 -1.832 14.530 1.00 97.44 110 LYS A CA 1
ATOM 863 C C . LYS A 1 110 ? -13.640 -1.866 15.006 1.00 97.44 110 LYS A C 1
ATOM 865 O O . LYS A 1 110 ? -14.064 -2.844 15.616 1.00 97.44 110 LYS A O 1
ATOM 870 N N . LEU A 1 111 ? -14.396 -0.800 14.738 1.00 98.31 111 LEU A N 1
ATOM 871 C CA . LEU A 1 111 ? -15.818 -0.754 15.058 1.00 98.31 111 LEU A CA 1
ATOM 872 C C . LEU A 1 111 ? -16.595 -1.797 14.247 1.00 98.31 111 LEU A C 1
ATOM 874 O O . LEU A 1 111 ? -17.411 -2.516 14.813 1.00 98.31 111 LEU A O 1
ATOM 878 N N . GLU A 1 112 ? -16.342 -1.893 12.943 1.00 98.12 112 GLU A N 1
ATOM 879 C CA . GLU A 1 112 ? -16.989 -2.868 12.061 1.00 98.12 112 GLU A CA 1
ATOM 880 C C . GLU A 1 112 ? -16.665 -4.310 12.470 1.00 98.12 112 GLU A C 1
ATOM 882 O O . GLU A 1 112 ? -17.576 -5.128 12.594 1.00 98.12 112 GLU A O 1
ATOM 887 N N . GLU A 1 113 ? -15.394 -4.611 12.750 1.00 97.62 113 GLU A N 1
ATOM 888 C CA . GLU A 1 113 ? -14.954 -5.920 13.247 1.00 97.62 113 GLU A CA 1
ATOM 889 C C . GLU A 1 113 ? -15.634 -6.274 14.576 1.00 97.62 113 GLU A C 1
ATOM 891 O O . GLU A 1 113 ? -16.204 -7.358 14.713 1.00 97.62 113 GLU A O 1
ATOM 896 N N . GLY A 1 114 ? -15.645 -5.342 15.533 1.00 97.06 114 GLY A N 1
ATOM 897 C CA . GLY A 1 114 ? -16.279 -5.542 16.833 1.00 97.06 114 GLY A CA 1
ATOM 898 C C . GLY A 1 114 ? -17.794 -5.737 16.745 1.00 97.06 114 GLY A C 1
ATOM 899 O O . GLY A 1 114 ? -18.346 -6.607 17.413 1.00 97.06 114 GLY A O 1
ATOM 900 N N . LEU A 1 115 ? -18.484 -4.975 15.893 1.00 97.88 115 LEU A N 1
ATOM 901 C CA . LEU A 1 115 ? -19.924 -5.146 15.679 1.00 97.88 115 LEU A CA 1
ATOM 902 C C . LEU A 1 115 ? -20.253 -6.455 14.956 1.00 97.88 115 LEU A C 1
ATOM 904 O O . LEU A 1 115 ? -21.278 -7.063 15.256 1.00 97.88 115 LEU A O 1
ATOM 908 N N . SER A 1 116 ? -19.394 -6.907 14.040 1.00 97.62 116 SER A N 1
ATOM 909 C CA . SER A 1 116 ? -19.529 -8.213 13.386 1.00 97.62 116 SER A CA 1
ATOM 910 C C . SER A 1 116 ? -19.417 -9.363 14.397 1.00 97.62 116 SER A C 1
ATOM 912 O O . SER A 1 116 ? -20.216 -10.302 14.378 1.00 97.62 116 SER A O 1
ATOM 914 N N . GLU A 1 117 ? -18.478 -9.262 15.341 1.00 96.31 117 GLU A N 1
ATOM 915 C CA . GLU A 1 117 ? -18.329 -10.226 16.436 1.00 96.31 117 GLU A CA 1
ATOM 916 C C . GLU A 1 117 ? -19.550 -10.223 17.365 1.00 96.31 117 GLU A C 1
ATOM 918 O O . GLU A 1 117 ? -20.113 -11.278 17.646 1.00 96.31 117 GLU A O 1
ATOM 923 N N . VAL A 1 118 ? -20.031 -9.042 17.770 1.00 97.06 118 VAL A N 1
ATOM 924 C CA . VAL A 1 118 ? -21.262 -8.909 18.569 1.00 97.06 118 VAL A CA 1
ATOM 925 C C . VAL A 1 118 ? -22.468 -9.494 17.834 1.00 97.06 118 VAL A C 1
ATOM 927 O O . VAL A 1 118 ? -23.269 -10.191 18.448 1.00 97.06 118 VAL A O 1
ATOM 930 N N . SER A 1 119 ? -22.598 -9.249 16.526 1.00 95.94 119 SER A N 1
ATOM 931 C CA . SER A 1 119 ? -23.668 -9.833 15.709 1.00 95.94 119 SER A CA 1
ATOM 932 C C . SER A 1 119 ? -23.618 -11.359 15.731 1.00 95.94 119 SER A C 1
ATOM 934 O O . SER A 1 119 ? -24.654 -11.994 15.885 1.00 95.94 119 SER A O 1
ATOM 936 N N . SER A 1 120 ? -22.419 -11.938 15.638 1.00 96.06 120 SER A N 1
ATOM 937 C CA . SER A 1 120 ? -22.223 -13.392 15.688 1.00 96.06 120 SER A CA 1
ATOM 938 C C . SER A 1 120 ? -22.614 -13.963 17.059 1.00 96.06 120 SER A C 1
ATOM 940 O O . SER A 1 120 ? -23.347 -14.942 17.131 1.00 96.06 120 SER A O 1
ATOM 942 N N . LEU A 1 121 ? -22.219 -13.304 18.155 1.00 95.38 121 LEU A N 1
ATOM 943 C CA . LEU A 1 121 ? -22.597 -13.706 19.519 1.00 95.38 121 LEU A CA 1
ATOM 944 C C . LEU A 1 121 ? -24.112 -13.606 19.763 1.00 95.38 121 LEU A C 1
ATOM 946 O O . LEU A 1 121 ? -24.681 -14.441 20.460 1.00 95.38 121 LEU A O 1
ATOM 950 N N . LEU A 1 122 ? -24.778 -12.603 19.180 1.00 94.19 122 LEU A N 1
ATOM 951 C CA . LEU A 1 122 ? -26.236 -12.468 19.252 1.00 94.19 122 LEU A CA 1
ATOM 952 C C . LEU A 1 122 ? -26.959 -13.575 18.480 1.00 94.19 122 LEU A C 1
ATOM 954 O O . LEU A 1 122 ? -27.988 -14.057 18.947 1.00 94.19 122 LEU A O 1
ATOM 958 N N . GLU A 1 123 ? -26.439 -13.976 17.317 1.00 95.75 123 GLU A N 1
ATOM 959 C CA . GLU A 1 123 ? -26.969 -15.109 16.547 1.00 95.75 123 GLU A CA 1
ATOM 960 C C . GLU A 1 123 ? -26.826 -16.438 17.303 1.00 95.75 123 GLU A C 1
ATOM 962 O O . GLU A 1 123 ? -27.688 -17.309 17.183 1.00 95.75 123 GLU A O 1
ATOM 967 N N . GLU A 1 124 ? -25.771 -16.578 18.106 1.00 94.94 124 GLU A N 1
ATOM 968 C CA . GLU A 1 124 ? -25.516 -17.740 18.966 1.00 94.94 124 GLU A CA 1
ATOM 969 C C . GLU A 1 124 ? -26.246 -17.679 20.325 1.00 94.94 124 GLU A C 1
ATOM 971 O O . GLU A 1 124 ? -26.153 -18.626 21.105 1.00 94.94 124 GLU A O 1
ATOM 976 N N . GLU A 1 125 ? -26.995 -16.601 20.600 1.00 91.62 125 GLU A N 1
ATOM 977 C CA . GLU A 1 125 ? -27.640 -16.315 21.894 1.00 91.62 125 GLU A CA 1
ATOM 978 C C . GLU A 1 125 ? -26.656 -16.348 23.091 1.00 91.62 125 GLU A C 1
ATOM 980 O O . GLU A 1 125 ? -27.024 -16.724 24.207 1.00 91.62 125 GLU A O 1
ATOM 985 N N . ASP A 1 126 ? -25.399 -15.940 22.878 1.00 92.25 126 ASP A N 1
ATOM 986 C CA . ASP A 1 126 ? -24.362 -15.909 23.916 1.00 92.25 126 ASP A CA 1
ATOM 987 C C . ASP A 1 126 ? -24.580 -14.730 24.890 1.00 92.25 126 ASP A C 1
ATOM 989 O O . ASP A 1 126 ? -24.756 -13.572 24.493 1.00 92.25 126 ASP A O 1
ATOM 993 N N . GLU A 1 127 ? -24.509 -15.008 26.196 1.00 91.44 127 GLU A N 1
ATOM 994 C CA . GLU A 1 127 ? -24.580 -14.011 27.275 1.00 91.44 127 GLU A CA 1
ATOM 995 C C . GLU A 1 127 ? -23.453 -12.958 27.186 1.00 91.44 127 GLU A C 1
ATOM 997 O O . GLU A 1 127 ? -23.576 -11.856 27.727 1.00 91.44 127 GLU A O 1
ATOM 1002 N N . ASN A 1 128 ? -22.366 -13.261 26.466 1.00 92.56 128 ASN A N 1
ATOM 1003 C CA . ASN A 1 128 ? -21.225 -12.374 26.253 1.00 92.56 128 ASN A CA 1
ATOM 1004 C C . ASN A 1 128 ? -21.450 -11.295 25.177 1.00 92.56 128 ASN A C 1
ATOM 1006 O O . ASN A 1 128 ? -20.600 -10.415 25.012 1.00 92.56 128 ASN A O 1
ATOM 1010 N N . ALA A 1 129 ? -22.582 -11.299 24.466 1.00 94.00 129 ALA A N 1
ATOM 1011 C CA . ALA A 1 129 ? -22.867 -10.290 23.444 1.00 94.00 129 ALA A CA 1
ATOM 1012 C C . ALA A 1 129 ? -22.918 -8.855 24.014 1.00 94.00 129 ALA A C 1
ATOM 1014 O O . ALA A 1 129 ? -22.345 -7.926 23.440 1.00 94.00 129 ALA A O 1
ATOM 1015 N N . GLU A 1 130 ? -23.567 -8.664 25.169 1.00 94.00 130 GLU A N 1
ATOM 1016 C CA . GLU A 1 130 ? -23.664 -7.360 25.841 1.00 94.00 130 GLU A CA 1
ATOM 1017 C C . GLU A 1 130 ? -22.305 -6.829 26.345 1.00 94.00 130 GLU A C 1
ATOM 1019 O O . GLU A 1 130 ? -21.967 -5.684 26.018 1.00 94.00 130 GLU A O 1
ATOM 1024 N N . PRO A 1 131 ? -21.495 -7.595 27.112 1.00 96.00 131 PRO A N 1
ATOM 1025 C CA . PRO A 1 131 ? -20.188 -7.112 27.546 1.00 96.00 131 PRO A CA 1
ATOM 1026 C C . PRO A 1 131 ? -19.260 -6.835 26.360 1.00 96.00 131 PRO A C 1
ATOM 1028 O O . PRO A 1 131 ? -18.582 -5.807 26.371 1.00 96.00 131 PRO A O 1
ATOM 1031 N N . ARG A 1 132 ? -19.292 -7.655 25.298 1.00 96.12 132 ARG A N 1
ATOM 1032 C CA . ARG A 1 132 ? -18.488 -7.397 24.098 1.00 96.12 132 ARG A CA 1
ATOM 1033 C C . ARG A 1 132 ? -18.896 -6.100 23.401 1.00 96.12 132 ARG A C 1
ATOM 1035 O O . ARG A 1 132 ? -18.034 -5.305 23.037 1.00 96.12 132 ARG A O 1
ATOM 1042 N N . LEU A 1 133 ? -20.196 -5.827 23.270 1.00 96.38 133 LEU A N 1
ATOM 1043 C CA . LEU A 1 133 ? -20.675 -4.564 22.701 1.00 96.38 133 LEU A CA 1
ATOM 1044 C C . LEU A 1 133 ? -20.182 -3.357 23.505 1.00 96.38 133 LEU A C 1
ATOM 1046 O O . LEU A 1 133 ? -19.789 -2.341 22.929 1.00 96.38 133 LEU A O 1
ATOM 1050 N N . ARG A 1 134 ? -20.178 -3.463 24.836 1.00 97.19 134 ARG A N 1
ATOM 1051 C CA . ARG A 1 134 ? -19.661 -2.405 25.705 1.00 97.19 134 ARG A CA 1
ATOM 1052 C C . ARG A 1 134 ? -18.180 -2.136 25.449 1.00 97.19 134 ARG A C 1
ATOM 1054 O O . ARG A 1 134 ? -17.811 -0.973 25.305 1.00 97.19 134 ARG A O 1
ATOM 1061 N N . GLU A 1 135 ? -17.364 -3.183 25.348 1.00 97.31 135 GLU A N 1
ATOM 1062 C CA . GLU A 1 135 ? -15.938 -3.063 25.020 1.00 97.31 135 GLU A CA 1
ATOM 1063 C C . GLU A 1 135 ? -15.725 -2.370 23.671 1.00 97.31 135 GLU A C 1
ATOM 1065 O O . GLU A 1 135 ? -14.957 -1.416 23.586 1.00 97.31 135 GLU A O 1
ATOM 1070 N N . VAL A 1 136 ? -16.467 -2.771 22.635 1.00 97.75 136 VAL A N 1
ATOM 1071 C CA . VAL A 1 136 ? -16.380 -2.169 21.293 1.00 97.75 136 VAL A CA 1
ATOM 1072 C C . VAL A 1 136 ? -16.704 -0.670 21.329 1.00 97.75 136 VAL A C 1
ATOM 1074 O O . VAL A 1 136 ? -16.025 0.141 20.695 1.00 97.75 136 VAL A O 1
ATOM 1077 N N . LEU A 1 137 ? -17.714 -0.266 22.103 1.00 97.75 137 LEU A N 1
ATOM 1078 C CA . LEU A 1 137 ? -18.061 1.147 22.274 1.00 97.75 137 LEU A CA 1
ATOM 1079 C C . LEU A 1 137 ? -17.008 1.918 23.086 1.00 97.75 137 LEU A C 1
ATOM 1081 O O . LEU A 1 137 ? -16.740 3.084 22.787 1.00 97.75 137 LEU A O 1
ATOM 1085 N N . GLU A 1 138 ? -16.393 1.296 24.091 1.00 97.56 138 GLU A N 1
ATOM 1086 C CA . GLU A 1 138 ? -15.282 1.884 24.848 1.00 97.56 138 GLU A CA 1
ATOM 1087 C C . GLU A 1 138 ? -14.037 2.077 23.970 1.00 97.56 138 GLU A C 1
ATOM 1089 O O . GLU A 1 138 ? -13.421 3.148 24.002 1.00 97.56 138 GLU A O 1
ATOM 1094 N N . GLU A 1 139 ? -13.718 1.104 23.115 1.00 96.88 139 GLU A N 1
ATOM 1095 C CA . GLU A 1 139 ? -12.660 1.202 22.108 1.00 96.88 139 GLU A CA 1
ATOM 1096 C C . GLU A 1 139 ? -12.937 2.317 21.091 1.00 96.88 139 GLU A C 1
ATOM 1098 O O . GLU A 1 139 ? -12.033 3.098 20.775 1.00 96.88 139 GLU A O 1
ATOM 1103 N N . LEU A 1 140 ? -14.185 2.456 20.629 1.00 98.06 140 LEU A N 1
ATOM 1104 C CA . LEU A 1 140 ? -14.602 3.550 19.749 1.00 98.06 140 LEU 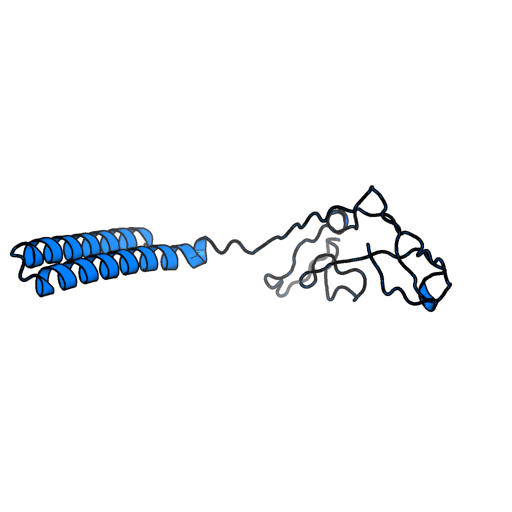A CA 1
ATOM 1105 C C . LEU A 1 140 ? -14.410 4.912 20.425 1.00 98.06 140 LEU A C 1
ATOM 1107 O O . LEU A 1 140 ? -13.807 5.814 19.840 1.00 98.06 140 LEU A O 1
ATOM 1111 N N . MET A 1 141 ? -14.880 5.070 21.667 1.00 97.50 141 MET A N 1
ATOM 1112 C CA . MET A 1 141 ? -14.705 6.311 22.429 1.00 97.50 141 MET A CA 1
ATOM 1113 C C . MET A 1 141 ? -13.224 6.652 22.617 1.00 97.50 141 MET A C 1
ATOM 1115 O O . MET A 1 141 ? -12.827 7.804 22.414 1.00 97.50 141 MET A O 1
ATOM 1119 N N . ALA A 1 142 ? -12.398 5.664 22.967 1.00 96.62 142 ALA A N 1
ATOM 1120 C CA . ALA A 1 142 ? -10.959 5.843 23.116 1.00 96.62 142 ALA A CA 1
ATOM 1121 C C . ALA A 1 142 ? -10.299 6.239 21.785 1.00 96.62 142 ALA A C 1
ATOM 1123 O O . ALA A 1 142 ? -9.501 7.179 21.755 1.00 96.62 142 ALA A O 1
ATOM 1124 N N . GLY A 1 143 ? -10.669 5.581 20.683 1.00 96.06 143 GLY A N 1
ATOM 1125 C CA . GLY A 1 143 ? -10.187 5.885 19.337 1.00 96.06 143 GLY A CA 1
ATOM 1126 C C . GLY A 1 143 ? -10.544 7.305 18.896 1.00 96.06 143 GLY A C 1
ATOM 1127 O O . GLY A 1 143 ? -9.665 8.074 18.501 1.00 96.06 143 GLY A O 1
ATOM 1128 N N . CYS A 1 144 ? -11.809 7.705 19.047 1.00 96.00 144 CYS A N 1
ATOM 1129 C CA . CYS A 1 144 ? -12.254 9.068 18.760 1.00 96.00 144 CYS A CA 1
ATOM 1130 C C . CYS A 1 144 ? -11.554 10.103 19.654 1.00 96.00 144 CYS A C 1
ATOM 1132 O O . CYS A 1 144 ? -11.140 11.154 19.168 1.00 96.00 144 CYS A O 1
ATOM 1134 N N . GLY A 1 145 ? -11.367 9.809 20.944 1.00 95.69 145 GLY A N 1
ATOM 1135 C CA . GLY A 1 145 ? -10.651 10.687 21.873 1.00 95.69 145 GLY A CA 1
ATOM 1136 C C . GLY A 1 145 ? -9.185 10.894 21.482 1.00 95.69 145 GLY A C 1
ATOM 1137 O O . GLY A 1 145 ? -8.692 12.024 21.481 1.00 95.69 145 GLY A O 1
ATOM 1138 N N . GLN A 1 146 ? -8.489 9.825 21.089 1.00 93.56 146 GLN A N 1
ATOM 1139 C CA . GLN A 1 146 ? -7.122 9.906 20.565 1.00 93.56 146 GLN A CA 1
ATOM 1140 C C . GLN A 1 146 ? -7.065 10.724 19.272 1.00 93.56 146 GLN A C 1
ATOM 1142 O O . GLN A 1 146 ? -6.203 11.594 19.142 1.00 93.56 146 GLN A O 1
ATOM 1147 N N . TYR A 1 147 ? -8.009 10.509 18.353 1.00 94.12 147 TYR A N 1
ATOM 1148 C CA . TYR A 1 147 ? -8.097 11.280 17.115 1.00 94.12 147 TYR A CA 1
ATOM 1149 C C . TYR A 1 147 ? -8.332 12.775 17.368 1.00 94.12 147 TYR A C 1
ATOM 1151 O O . TYR A 1 147 ? -7.683 13.610 16.745 1.00 94.12 147 TYR A O 1
ATOM 1159 N N . MET A 1 148 ? -9.192 13.137 18.321 1.00 92.56 148 MET A N 1
ATOM 1160 C CA . MET A 1 148 ? -9.432 14.539 18.685 1.00 92.56 148 MET A CA 1
ATOM 1161 C C . MET A 1 148 ? -8.182 15.228 19.246 1.00 92.56 148 MET A C 1
ATOM 1163 O O . MET A 1 148 ? -7.957 16.404 18.968 1.00 92.56 148 MET A O 1
ATOM 1167 N N . ASN A 1 149 ? -7.350 14.508 20.006 1.00 90.62 149 ASN A N 1
ATOM 1168 C CA . ASN A 1 149 ? -6.060 15.031 20.471 1.00 90.62 149 ASN A CA 1
ATOM 1169 C C . ASN A 1 149 ? -5.055 15.203 19.327 1.00 90.62 149 ASN A C 1
ATOM 1171 O O . ASN A 1 149 ? -4.205 16.084 19.383 1.00 90.62 149 ASN A O 1
ATOM 1175 N N . LEU A 1 150 ? -5.153 14.352 18.309 1.00 86.38 150 LEU A N 1
ATOM 1176 C CA . LEU A 1 150 ? -4.282 14.345 17.142 1.00 86.38 150 LEU A CA 1
ATOM 1177 C C . LEU A 1 150 ? -4.657 15.403 16.095 1.00 86.38 150 LEU A C 1
ATOM 1179 O O . LEU A 1 150 ? -3.793 15.890 15.373 1.00 86.38 150 LEU A O 1
ATOM 1183 N N . ALA A 1 151 ? -5.945 15.726 15.988 1.00 82.00 151 ALA A N 1
ATOM 1184 C CA . ALA A 1 151 ? -6.493 16.708 15.056 1.00 82.00 151 ALA A CA 1
ATOM 1185 C C . ALA A 1 151 ? -6.442 18.157 15.578 1.00 82.00 151 ALA A C 1
ATOM 1187 O O . ALA A 1 151 ? -6.935 19.062 14.902 1.00 82.00 151 ALA A O 1
ATOM 1188 N N . ARG A 1 152 ? -5.881 18.370 16.772 1.00 72.06 152 ARG A N 1
ATOM 1189 C CA . ARG A 1 152 ? -5.713 19.677 17.410 1.00 72.06 152 ARG A CA 1
ATOM 1190 C C . ARG A 1 152 ? -4.360 20.295 17.075 1.00 72.06 152 ARG A C 1
ATOM 1192 O O . ARG A 1 152 ? -4.343 21.530 16.882 1.00 72.06 152 ARG A O 1
#

pLDDT: mean 79.23, std 17.64, range [35.78, 98.31]

Radius of gyration: 28.97 Å; chains: 1; bounding box: 52×55×71 Å

InterPro domains:
  IPR037721 Ferlin family [PTHR12546] (1-145)

Sequence (152 aa):
EATMIEKRVSDKPVTFEISIGNAGNSIDGCSSTRPSSDEESDGDSGPESIIAEASMWQSTTPPAKPMTNDKVYYFLPFWDDKPCLYVRAFFQDHRRRLYHSNVIDSITTKLEEGLSEVSSLLEEEDENAEPRLREVLEELMAGCGQYMNLAR